Protein AF-A0A538QN98-F1 (afdb_monomer_lite)

Structure (mmCIF, N/CA/C/O backbone):
data_AF-A0A538QN98-F1
#
_entry.id   AF-A0A538QN98-F1
#
loop_
_atom_site.group_PDB
_atom_site.id
_atom_site.type_symbol
_atom_site.label_atom_id
_atom_site.label_alt_id
_atom_site.label_comp_id
_atom_site.label_asym_id
_atom_site.label_entity_id
_atom_site.label_seq_id
_atom_site.pdbx_PDB_ins_code
_atom_site.Cartn_x
_atom_site.Cartn_y
_atom_site.Cartn_z
_atom_site.occupancy
_atom_site.B_iso_or_equiv
_atom_site.auth_seq_id
_atom_site.auth_comp_id
_atom_site.auth_asym_id
_atom_site.auth_atom_id
_atom_site.pdbx_PDB_model_num
ATOM 1 N N . MET A 1 1 ? -26.669 38.546 11.341 1.00 63.75 1 MET A N 1
ATOM 2 C CA . MET A 1 1 ? -26.730 37.119 11.727 1.00 63.75 1 MET A CA 1
ATOM 3 C C . MET A 1 1 ? -25.688 36.381 10.913 1.00 63.75 1 MET A C 1
ATOM 5 O O . MET A 1 1 ? -25.787 36.388 9.694 1.00 63.75 1 MET A O 1
ATOM 9 N N . THR A 1 2 ? -24.667 35.828 11.557 1.00 64.31 2 THR A N 1
ATOM 10 C CA . THR A 1 2 ? -23.651 35.004 10.887 1.00 64.31 2 THR A CA 1
ATOM 11 C C . THR A 1 2 ? -24.249 33.614 10.648 1.00 64.31 2 THR A C 1
ATOM 13 O O . THR A 1 2 ? -24.830 33.066 11.589 1.00 64.31 2 THR A O 1
ATOM 16 N N . PRO A 1 3 ? -24.180 33.044 9.432 1.00 69.94 3 PRO A N 1
ATOM 17 C CA . PRO A 1 3 ? -24.665 31.689 9.200 1.00 69.94 3 PRO A CA 1
ATOM 18 C C . PRO A 1 3 ? -23.876 30.692 10.066 1.00 69.94 3 PRO A C 1
ATOM 20 O O . PRO A 1 3 ? -22.683 30.907 10.303 1.00 69.94 3 PRO A O 1
ATOM 23 N N . PRO A 1 4 ? -24.513 29.615 10.559 1.00 70.75 4 PRO A N 1
ATOM 24 C CA . PRO A 1 4 ? -23.813 28.602 11.335 1.00 70.75 4 PRO A CA 1
ATOM 25 C C . PRO A 1 4 ? -22.709 27.972 10.480 1.00 70.75 4 PRO A C 1
ATOM 27 O O . PRO A 1 4 ? -22.945 27.561 9.342 1.00 70.75 4 PRO A O 1
ATOM 30 N N . ILE A 1 5 ? -21.497 27.901 11.031 1.00 75.00 5 ILE A N 1
ATOM 31 C CA . ILE A 1 5 ? -20.373 27.208 10.399 1.00 75.00 5 ILE A CA 1
ATOM 32 C C . ILE A 1 5 ? -20.740 25.725 10.332 1.00 75.00 5 ILE A C 1
ATOM 34 O O . ILE A 1 5 ? -20.895 25.060 11.355 1.00 75.00 5 ILE A O 1
ATOM 38 N N . LYS A 1 6 ? -20.912 25.202 9.117 1.00 77.56 6 LYS A N 1
ATOM 39 C CA . LYS A 1 6 ? -21.152 23.778 8.891 1.00 77.56 6 LYS A CA 1
ATOM 40 C C . LYS A 1 6 ? -19.836 23.025 9.090 1.00 77.56 6 LYS A C 1
ATOM 42 O O . LYS A 1 6 ? -18.966 23.075 8.225 1.00 77.56 6 LYS A O 1
ATOM 47 N N . THR A 1 7 ? -19.694 22.317 10.208 1.00 82.00 7 THR A N 1
ATOM 48 C CA . THR A 1 7 ? -18.558 21.414 10.434 1.00 82.00 7 THR A CA 1
ATOM 49 C C . THR A 1 7 ? -18.608 20.270 9.418 1.00 82.00 7 THR A C 1
ATOM 51 O O . THR A 1 7 ? -19.574 19.509 9.382 1.00 82.00 7 THR A O 1
ATOM 54 N N . LEU A 1 8 ? -17.591 20.175 8.554 1.00 89.50 8 LEU A N 1
ATOM 55 C CA . LEU A 1 8 ? -17.476 19.117 7.538 1.00 89.50 8 LEU A CA 1
ATOM 56 C C . LEU A 1 8 ? -16.759 17.863 8.051 1.00 89.50 8 LEU A C 1
ATOM 58 O O . LEU A 1 8 ? -16.903 16.806 7.442 1.00 89.50 8 LEU A O 1
ATOM 62 N N . ALA A 1 9 ? -16.014 17.972 9.154 1.00 90.38 9 ALA A N 1
ATOM 63 C CA . ALA A 1 9 ? -15.357 16.836 9.785 1.00 90.38 9 ALA A CA 1
ATOM 64 C C . ALA A 1 9 ? -16.401 15.809 10.244 1.00 90.38 9 ALA A C 1
ATOM 66 O O . ALA A 1 9 ? -17.404 16.161 10.870 1.00 90.38 9 ALA A O 1
ATOM 67 N N . ARG A 1 10 ? -16.164 14.540 9.910 1.00 90.50 10 ARG A N 1
ATOM 68 C CA . ARG A 1 10 ? -17.024 13.416 10.277 1.00 90.50 10 ARG A CA 1
ATOM 69 C C . ARG A 1 10 ? -16.176 12.298 10.858 1.00 90.50 10 ARG A C 1
ATOM 71 O O . ARG A 1 10 ? -15.057 12.070 10.410 1.00 90.50 10 ARG A O 1
ATOM 78 N N . THR A 1 11 ? -16.767 11.600 11.811 1.00 94.81 11 THR A N 1
ATOM 79 C CA . THR A 1 11 ? -16.255 10.363 12.392 1.00 94.81 11 THR A CA 1
ATOM 80 C C . THR A 1 11 ? -17.340 9.322 12.198 1.00 94.81 11 THR A C 1
ATOM 82 O O . THR A 1 11 ? -18.515 9.585 12.468 1.00 94.81 11 THR A O 1
ATOM 85 N N . GLN A 1 12 ? -16.959 8.167 11.678 1.00 94.94 12 GLN A N 1
ATOM 86 C CA . GLN A 1 12 ? -17.867 7.069 11.390 1.00 94.94 12 GLN A CA 1
ATOM 87 C C . GLN A 1 12 ? -17.147 5.734 11.546 1.00 94.94 12 GLN A C 1
ATOM 89 O O . GLN A 1 12 ? -15.998 5.600 11.127 1.00 94.94 12 GLN A O 1
ATOM 94 N N . THR A 1 13 ? -17.874 4.752 12.072 1.00 95.88 13 THR A N 1
ATOM 95 C CA . THR A 1 13 ? -17.498 3.342 12.026 1.00 95.88 13 THR A CA 1
ATOM 96 C C . THR A 1 13 ? -18.035 2.715 10.741 1.00 95.88 13 THR A C 1
ATOM 98 O O . THR A 1 13 ? -19.246 2.730 10.498 1.00 95.88 13 THR A O 1
ATOM 101 N N . LEU A 1 14 ? -17.160 2.132 9.930 1.00 93.06 14 LEU A N 1
ATOM 102 C CA . LEU A 1 14 ? -17.516 1.295 8.788 1.00 93.06 14 LEU A CA 1
ATOM 103 C C . LEU A 1 14 ? -17.434 -0.178 9.202 1.00 93.06 14 LEU A C 1
ATOM 105 O O . LEU A 1 14 ? -16.564 -0.564 9.980 1.00 93.06 14 LEU A O 1
ATOM 109 N N . LYS A 1 15 ? -18.343 -1.004 8.681 1.00 94.25 15 LYS A N 1
ATOM 110 C CA . LYS A 1 15 ? -18.338 -2.454 8.902 1.00 94.25 15 LYS A CA 1
ATOM 111 C C . LYS A 1 15 ? -17.859 -3.149 7.634 1.00 94.25 15 LYS A C 1
ATOM 113 O O . LYS A 1 15 ? -18.518 -3.050 6.601 1.00 94.25 15 LYS A O 1
ATOM 118 N N . HIS A 1 16 ? -16.738 -3.853 7.721 1.00 89.88 16 HIS A N 1
ATOM 119 C CA . HIS A 1 16 ? -16.228 -4.665 6.626 1.00 89.88 16 HIS A CA 1
ATOM 120 C C . HIS A 1 16 ? -17.107 -5.920 6.439 1.00 89.88 16 HIS A C 1
ATOM 122 O O . HIS A 1 16 ? -17.610 -6.455 7.434 1.00 89.88 16 HIS A O 1
ATOM 128 N N . PRO A 1 17 ? -17.291 -6.442 5.210 1.00 92.06 17 PRO A N 1
ATOM 129 C CA . PRO A 1 17 ? -18.050 -7.676 4.978 1.00 92.06 17 PRO A CA 1
ATOM 130 C C . PRO A 1 17 ? -17.545 -8.890 5.772 1.00 92.06 17 PRO A C 1
ATOM 132 O O . PRO A 1 17 ? -18.342 -9.756 6.120 1.00 92.06 17 PRO A O 1
ATOM 135 N N . LEU A 1 18 ? -16.252 -8.920 6.113 1.00 89.75 18 LEU A N 1
ATOM 136 C CA . LEU A 1 18 ? -15.652 -9.970 6.951 1.00 89.75 18 LEU A CA 1
ATOM 137 C C . LEU A 1 18 ? -15.952 -9.819 8.456 1.00 89.75 18 LEU A C 1
ATOM 139 O O . LEU A 1 18 ? -15.571 -10.680 9.237 1.00 89.75 18 LEU A O 1
ATOM 143 N N . GLY A 1 19 ? -16.650 -8.758 8.872 1.00 88.19 19 GLY A N 1
ATOM 144 C CA . GLY A 1 19 ? -17.043 -8.520 10.266 1.00 88.19 19 GLY A CA 1
ATOM 145 C C . GLY A 1 19 ? -16.207 -7.471 11.002 1.00 88.19 19 GLY A C 1
ATOM 146 O O . GLY A 1 19 ? -16.656 -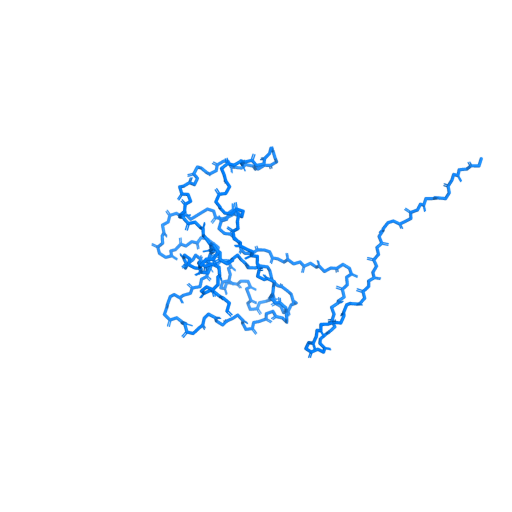6.992 12.044 1.00 88.19 19 GLY A O 1
ATOM 147 N N . GLU A 1 20 ? -15.070 -7.064 10.435 1.00 88.38 20 GLU A N 1
ATOM 148 C CA . GLU A 1 20 ? -14.174 -6.060 11.020 1.00 88.38 20 GLU A CA 1
ATOM 149 C C . GLU A 1 20 ? -14.797 -4.661 11.096 1.00 88.38 20 GLU A C 1
ATOM 151 O O . GLU A 1 20 ? -15.668 -4.286 10.299 1.00 88.38 20 GLU A O 1
ATOM 156 N N . ARG A 1 21 ? -14.334 -3.869 12.067 1.00 93.00 21 ARG A N 1
ATOM 157 C CA . ARG A 1 21 ? -14.767 -2.483 12.287 1.00 93.00 21 ARG A CA 1
ATOM 158 C C . ARG A 1 21 ? -13.640 -1.517 11.954 1.00 93.00 21 ARG A C 1
ATOM 160 O O . ARG A 1 21 ? -12.528 -1.683 12.428 1.00 93.00 21 ARG A O 1
ATOM 167 N N . ILE A 1 22 ? -13.962 -0.477 11.194 1.00 92.44 22 ILE A N 1
ATOM 168 C CA . ILE A 1 22 ? -12.999 0.512 10.704 1.00 92.44 22 ILE A CA 1
ATOM 169 C C . ILE A 1 22 ? -13.452 1.878 11.192 1.00 92.44 22 ILE A C 1
ATOM 171 O O . ILE A 1 22 ? -14.558 2.308 10.869 1.00 92.44 22 ILE A O 1
ATOM 175 N N . GLU A 1 23 ? -12.626 2.568 11.964 1.00 94.50 23 GLU A N 1
ATOM 176 C CA . GLU A 1 23 ? -12.964 3.887 12.500 1.00 94.50 23 GLU A CA 1
ATOM 177 C C . GLU A 1 23 ? -12.343 4.994 11.632 1.00 94.50 23 GLU A C 1
ATOM 179 O O . GLU A 1 23 ? -11.197 4.893 11.197 1.00 94.50 23 GLU A O 1
ATOM 184 N N . THR A 1 24 ? -13.102 6.060 11.365 1.00 93.44 24 THR A N 1
ATOM 185 C CA . THR A 1 24 ? -12.636 7.236 10.606 1.00 93.44 24 THR A CA 1
ATOM 186 C C . THR A 1 24 ? -12.535 8.477 11.505 1.00 93.44 24 THR A C 1
ATOM 188 O O . THR A 1 24 ? -13.368 8.632 12.401 1.00 93.44 24 THR A O 1
ATOM 191 N N . PRO A 1 25 ? -11.583 9.404 11.280 1.00 93.19 25 PRO A N 1
ATOM 192 C CA . PRO A 1 25 ? -10.574 9.399 10.219 1.00 93.19 25 PRO A CA 1
ATOM 193 C C . PRO A 1 25 ? -9.515 8.310 10.436 1.00 93.19 25 PRO A C 1
ATOM 195 O O . PRO A 1 25 ? -9.077 8.084 11.559 1.00 93.19 25 PRO A O 1
ATOM 198 N N . LEU A 1 26 ? -9.110 7.652 9.350 1.00 91.88 26 LEU A N 1
ATOM 199 C CA . LEU A 1 26 ? -8.105 6.593 9.364 1.00 91.88 26 LEU A CA 1
ATOM 200 C C . LEU A 1 26 ? -6.816 7.122 8.736 1.00 91.88 26 LEU A C 1
ATOM 202 O O . LEU A 1 26 ? -6.838 7.638 7.618 1.00 91.88 26 LEU A O 1
ATOM 206 N N . LEU A 1 27 ? -5.698 6.990 9.448 1.00 91.88 27 LEU A N 1
ATOM 207 C CA . LEU A 1 27 ? -4.380 7.208 8.864 1.00 91.88 27 LEU A CA 1
ATOM 208 C C . LEU A 1 27 ? -3.971 5.947 8.102 1.00 91.88 27 LEU A C 1
ATOM 210 O O . LEU A 1 27 ? -3.869 4.883 8.710 1.00 91.88 27 LEU A O 1
ATOM 214 N N . VAL A 1 28 ? -3.705 6.097 6.804 1.00 93.50 28 VAL A N 1
ATOM 215 C CA . VAL A 1 28 ? -3.281 5.005 5.921 1.00 93.50 28 VAL A CA 1
ATOM 216 C C . VAL A 1 28 ? -1.890 5.316 5.357 1.00 93.50 28 VAL A C 1
ATOM 218 O O . VAL A 1 28 ? -1.778 6.072 4.389 1.00 93.50 28 VAL A O 1
ATOM 221 N N . PRO A 1 29 ? -0.812 4.792 5.966 1.00 90.75 29 PRO A N 1
ATOM 222 C CA . PRO A 1 29 ? 0.532 4.872 5.406 1.00 90.75 29 PRO A CA 1
ATOM 223 C C . PRO A 1 29 ? 0.590 4.215 4.026 1.00 90.75 29 PRO A C 1
ATOM 225 O O . PRO A 1 29 ? 0.116 3.092 3.856 1.00 90.75 29 PRO A O 1
ATOM 228 N N . SER A 1 30 ? 1.169 4.919 3.054 1.00 88.88 30 SER A N 1
ATOM 229 C CA . SER A 1 30 ? 1.298 4.450 1.674 1.00 88.88 30 SER A CA 1
ATOM 230 C C . SER A 1 30 ? 2.706 3.946 1.387 1.00 88.88 30 SER A C 1
ATOM 232 O O . SER A 1 30 ? 3.686 4.648 1.648 1.00 88.88 30 SER A O 1
ATOM 234 N N . PHE A 1 31 ? 2.787 2.746 0.819 1.00 87.38 31 PHE A N 1
ATOM 235 C CA . PHE A 1 31 ? 4.011 2.133 0.325 1.00 87.38 31 PHE A CA 1
ATOM 236 C C . PHE A 1 31 ? 3.935 2.050 -1.199 1.00 87.38 31 PHE A C 1
ATOM 238 O O . PHE A 1 31 ? 3.292 1.157 -1.750 1.00 87.38 31 PHE A O 1
ATOM 245 N N . SER A 1 32 ? 4.573 3.020 -1.860 1.00 86.44 32 SER A N 1
ATOM 246 C CA . SER A 1 32 ? 4.644 3.109 -3.319 1.00 86.44 32 SER A CA 1
ATOM 247 C C . SER A 1 32 ? 6.027 3.565 -3.789 1.00 86.44 32 SER A C 1
ATOM 249 O O . SER A 1 32 ? 6.615 4.497 -3.226 1.00 86.44 32 SER A O 1
ATOM 251 N N . SER A 1 33 ? 6.536 2.953 -4.859 1.00 82.94 33 SER A N 1
ATOM 252 C CA . SER A 1 33 ? 7.774 3.348 -5.538 1.00 82.94 33 SER A CA 1
ATOM 253 C C . SER A 1 33 ? 7.693 4.751 -6.142 1.00 82.94 33 SER A C 1
ATOM 255 O O . SER A 1 33 ? 8.721 5.387 -6.368 1.00 82.94 33 SER A O 1
ATOM 257 N N . ARG A 1 34 ? 6.487 5.308 -6.322 1.00 79.25 34 ARG A N 1
ATOM 258 C CA . ARG A 1 34 ? 6.305 6.686 -6.796 1.00 79.25 34 ARG A CA 1
ATOM 259 C C . ARG A 1 34 ? 6.808 7.727 -5.795 1.00 79.25 34 ARG A C 1
ATOM 261 O O . ARG A 1 34 ? 7.336 8.757 -6.205 1.00 79.25 34 ARG A O 1
ATOM 268 N N . GLY A 1 35 ? 6.673 7.460 -4.494 1.00 74.31 35 GLY A N 1
ATOM 269 C CA . GLY A 1 35 ? 7.242 8.303 -3.432 1.00 74.31 35 GLY A CA 1
ATOM 270 C C . GLY A 1 35 ? 8.721 8.018 -3.153 1.00 74.31 35 GLY A C 1
ATOM 271 O O . GLY A 1 35 ? 9.407 8.825 -2.526 1.00 74.31 35 GLY A O 1
ATOM 272 N N . PHE A 1 36 ? 9.215 6.875 -3.627 1.00 75.69 36 PHE A N 1
ATOM 273 C CA . PHE A 1 36 ? 10.538 6.334 -3.331 1.00 75.69 36 PHE A CA 1
ATOM 274 C C . PHE A 1 36 ? 11.121 5.702 -4.600 1.00 75.69 36 PHE A C 1
ATOM 276 O O . PHE A 1 36 ? 11.174 4.473 -4.703 1.00 75.69 36 PHE A O 1
ATOM 283 N N . PRO A 1 37 ? 11.528 6.529 -5.579 1.00 67.94 37 PRO A N 1
ATOM 284 C CA . PRO A 1 37 ? 11.926 6.053 -6.896 1.00 67.94 37 PRO A CA 1
ATOM 285 C C . PRO A 1 37 ? 13.010 4.971 -6.794 1.00 67.94 37 PRO A C 1
ATOM 287 O O . PRO A 1 37 ? 13.971 5.137 -6.027 1.00 67.94 37 PRO A O 1
ATOM 290 N N . PRO A 1 38 ? 12.882 3.870 -7.552 1.00 63.94 38 PRO A N 1
ATOM 291 C CA . PRO A 1 38 ? 13.855 2.793 -7.512 1.00 63.94 38 PRO A CA 1
ATOM 292 C C . PRO A 1 38 ? 15.200 3.273 -8.067 1.00 63.94 38 PRO A C 1
ATOM 294 O O . PRO A 1 38 ? 15.252 4.047 -9.024 1.00 63.94 38 PRO A O 1
ATOM 297 N N . ARG A 1 39 ? 16.301 2.807 -7.464 1.00 60.19 39 ARG A N 1
ATOM 298 C CA . ARG A 1 39 ? 17.642 2.949 -8.050 1.00 60.19 39 ARG A CA 1
ATOM 299 C C . ARG A 1 39 ? 17.914 1.788 -8.999 1.00 60.19 39 ARG A C 1
ATOM 301 O O . ARG A 1 39 ? 18.071 2.043 -10.183 1.00 60.19 39 ARG A O 1
ATOM 308 N N . GLU A 1 40 ? 17.889 0.550 -8.499 1.00 57.78 40 GLU A N 1
ATOM 309 C CA . GLU A 1 40 ? 17.972 -0.693 -9.284 1.00 57.78 40 GLU A CA 1
ATOM 310 C C . GLU A 1 40 ? 17.306 -1.851 -8.502 1.00 57.78 40 GLU A C 1
ATOM 312 O O . GLU A 1 40 ? 17.465 -1.914 -7.280 1.00 57.78 40 GLU A O 1
ATOM 317 N N . PRO A 1 41 ? 16.566 -2.776 -9.148 1.00 52.06 41 PRO A N 1
ATOM 318 C CA . PRO A 1 41 ? 16.082 -3.995 -8.492 1.00 52.06 41 PRO A CA 1
ATOM 319 C C . PRO A 1 41 ? 17.245 -4.870 -7.982 1.00 52.06 41 PRO A C 1
ATOM 321 O O . PRO A 1 41 ? 18.287 -4.918 -8.638 1.00 52.06 41 PRO A O 1
ATOM 324 N N . PRO A 1 42 ? 17.092 -5.616 -6.868 1.00 53.06 42 PRO A N 1
ATOM 325 C CA . PRO A 1 42 ? 15.918 -5.716 -5.992 1.00 53.06 42 PRO A CA 1
ATOM 326 C C . PRO A 1 42 ? 15.900 -4.667 -4.859 1.00 53.06 42 PRO A C 1
ATOM 328 O O . PRO A 1 42 ? 15.035 -4.712 -3.991 1.00 53.06 42 PRO A O 1
ATOM 331 N N . ASP A 1 43 ? 16.860 -3.736 -4.830 1.00 56.91 43 ASP A N 1
ATOM 332 C CA . ASP A 1 43 ? 17.072 -2.812 -3.712 1.00 56.91 43 ASP A CA 1
ATOM 333 C C . ASP A 1 43 ? 16.376 -1.463 -3.944 1.00 56.91 43 ASP A C 1
ATOM 335 O O . ASP A 1 43 ? 16.982 -0.447 -4.309 1.00 56.91 43 ASP A O 1
ATOM 339 N N . THR A 1 44 ? 15.062 -1.454 -3.734 1.00 66.69 44 THR A N 1
ATOM 340 C CA . THR A 1 44 ? 14.280 -0.218 -3.724 1.00 66.69 44 THR A CA 1
ATOM 341 C C . THR A 1 44 ? 14.232 0.360 -2.306 1.00 66.69 44 THR A C 1
ATOM 343 O O . THR A 1 44 ? 14.200 -0.353 -1.298 1.00 66.69 44 THR A O 1
ATOM 346 N N . HIS A 1 45 ? 14.184 1.689 -2.193 1.00 72.56 45 HIS A N 1
ATOM 347 C CA . HIS A 1 45 ? 13.986 2.331 -0.890 1.00 72.56 45 HIS A CA 1
ATOM 348 C C . HIS A 1 45 ? 12.624 1.986 -0.270 1.00 72.56 45 HIS A C 1
ATOM 350 O O . HIS A 1 45 ? 12.515 1.957 0.956 1.00 72.56 45 HIS A O 1
ATOM 356 N N . VAL A 1 46 ? 11.606 1.708 -1.093 1.00 78.62 46 VAL A N 1
ATOM 357 C CA . VAL A 1 46 ? 10.272 1.354 -0.600 1.00 78.62 46 VAL A CA 1
ATOM 358 C C . VAL A 1 46 ? 10.241 -0.048 0.013 1.00 78.62 46 VAL A C 1
ATOM 360 O O . VAL A 1 46 ? 9.629 -0.192 1.063 1.00 78.62 46 VAL A O 1
ATOM 363 N N . ALA A 1 47 ? 10.966 -1.035 -0.531 1.00 79.12 47 ALA A N 1
ATOM 364 C CA . ALA A 1 47 ? 11.088 -2.367 0.075 1.00 79.12 47 ALA A CA 1
ATOM 365 C C . ALA A 1 47 ? 11.721 -2.291 1.470 1.00 79.12 47 ALA A C 1
ATOM 367 O O . ALA A 1 47 ? 11.157 -2.773 2.445 1.00 79.12 47 ALA A O 1
ATOM 368 N N . LYS A 1 48 ? 12.847 -1.576 1.601 1.00 79.06 48 LYS A N 1
ATOM 369 C CA . LYS A 1 48 ? 13.498 -1.363 2.906 1.00 79.06 48 LYS A CA 1
ATOM 370 C C . LYS A 1 48 ? 12.579 -0.675 3.910 1.00 79.06 48 LYS A C 1
ATOM 372 O O . LYS A 1 48 ? 12.559 -1.045 5.085 1.00 79.06 48 LYS A O 1
ATOM 377 N N . LEU A 1 49 ? 11.852 0.350 3.463 1.00 81.38 49 LEU A N 1
ATOM 378 C CA . LEU A 1 49 ? 10.896 1.064 4.302 1.00 81.38 49 LEU A CA 1
ATOM 379 C C . LEU A 1 49 ? 9.763 0.138 4.746 1.00 81.38 49 LEU A C 1
ATOM 381 O O . LEU A 1 49 ? 9.409 0.139 5.922 1.00 81.38 49 LEU A O 1
ATOM 385 N N . PHE A 1 50 ?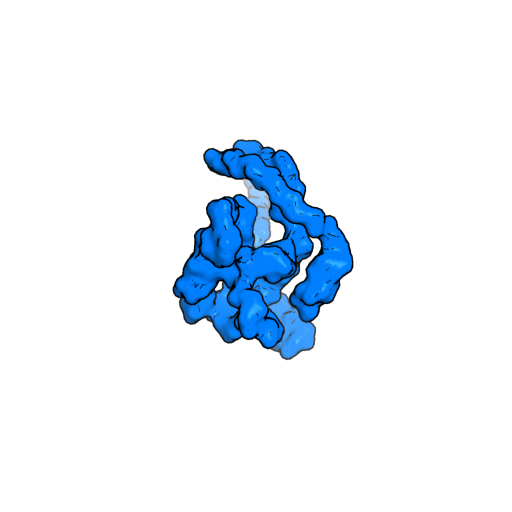 9.232 -0.647 3.811 1.00 81.81 50 PHE A N 1
ATOM 386 C CA . PHE A 1 50 ? 8.194 -1.636 4.047 1.00 81.81 50 PHE A CA 1
ATOM 387 C C . PHE A 1 50 ? 8.653 -2.648 5.099 1.00 81.81 50 PHE A C 1
ATOM 389 O O . PHE A 1 50 ? 8.063 -2.692 6.172 1.00 81.81 50 PHE A O 1
ATOM 396 N N . ASP A 1 51 ? 9.775 -3.335 4.891 1.00 83.12 51 ASP A N 1
ATOM 397 C CA . ASP A 1 51 ? 10.296 -4.337 5.832 1.00 83.12 51 ASP A CA 1
ATOM 398 C C . ASP A 1 51 ? 10.586 -3.763 7.226 1.00 83.12 51 ASP A C 1
ATOM 400 O O . ASP A 1 51 ? 10.380 -4.423 8.246 1.00 83.12 51 ASP A O 1
ATOM 404 N N . THR A 1 52 ? 11.050 -2.511 7.287 1.00 85.25 52 THR A N 1
ATOM 405 C CA . THR A 1 52 ? 11.412 -1.862 8.554 1.00 85.25 52 THR A CA 1
ATOM 406 C C . THR A 1 52 ? 10.188 -1.384 9.333 1.00 85.25 52 THR A C 1
ATOM 408 O O . THR A 1 52 ? 10.152 -1.496 10.559 1.00 85.25 52 THR A O 1
ATOM 411 N N . ILE A 1 53 ? 9.200 -0.801 8.648 1.00 85.12 53 ILE A N 1
ATOM 412 C CA . ILE A 1 53 ? 8.067 -0.118 9.289 1.00 85.12 53 ILE A CA 1
ATOM 413 C C . ILE A 1 53 ? 6.862 -1.040 9.449 1.00 85.12 53 ILE A C 1
ATOM 415 O O . ILE A 1 53 ? 6.135 -0.908 10.435 1.00 85.12 53 ILE A O 1
ATOM 419 N N . LEU A 1 54 ? 6.643 -1.972 8.521 1.00 83.38 54 LEU A N 1
ATOM 420 C CA . LEU A 1 54 ? 5.469 -2.841 8.513 1.00 83.38 54 LEU A CA 1
ATOM 421 C C . LEU A 1 54 ? 5.244 -3.564 9.854 1.00 83.38 54 LEU A C 1
ATOM 423 O O . LEU A 1 54 ? 4.105 -3.540 10.317 1.00 83.38 54 LEU A O 1
ATOM 427 N N . PRO A 1 55 ? 6.269 -4.102 10.552 1.00 84.69 55 PRO A N 1
ATOM 428 C CA . PRO A 1 55 ? 6.064 -4.742 11.853 1.00 84.69 55 PRO A CA 1
ATOM 429 C C . PRO A 1 55 ? 5.508 -3.817 12.945 1.00 84.69 55 PRO A C 1
ATOM 431 O O . PRO A 1 55 ? 4.927 -4.292 13.919 1.00 84.69 55 PRO A O 1
ATOM 434 N N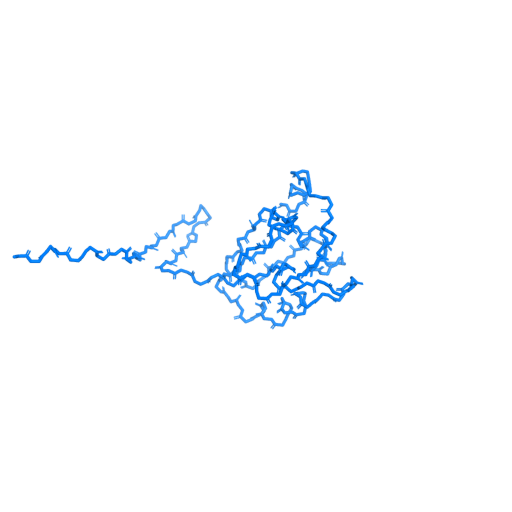 . ALA A 1 56 ? 5.690 -2.501 12.802 1.00 86.69 56 ALA A N 1
ATOM 435 C CA . ALA A 1 56 ? 5.166 -1.490 13.717 1.00 86.69 56 ALA A CA 1
ATOM 436 C C . ALA A 1 56 ? 3.790 -0.941 13.289 1.00 86.69 56 ALA A C 1
ATOM 438 O O . ALA A 1 56 ? 3.158 -0.215 14.059 1.00 86.69 56 ALA A O 1
ATOM 439 N N . LEU A 1 57 ? 3.315 -1.266 12.082 1.00 85.12 57 LEU A N 1
ATOM 440 C CA . LEU A 1 57 ? 2.021 -0.833 11.559 1.00 85.12 57 LEU A CA 1
ATOM 441 C C . LEU A 1 57 ? 0.960 -1.910 11.768 1.00 85.12 57 LEU A C 1
ATOM 443 O O . LEU A 1 57 ? 0.751 -2.767 10.918 1.00 85.12 57 LEU A O 1
ATOM 447 N N . THR A 1 58 ? 0.244 -1.823 12.887 1.00 83.94 58 THR A N 1
ATOM 448 C CA . THR A 1 58 ? -0.855 -2.750 13.196 1.00 83.94 58 THR A CA 1
ATOM 449 C C . THR A 1 58 ? -2.207 -2.298 12.643 1.00 83.94 58 THR A C 1
ATOM 451 O O . THR A 1 58 ? -3.109 -3.107 12.523 1.00 83.94 58 THR A O 1
ATOM 454 N N . GLY A 1 59 ? -2.375 -1.018 12.296 1.00 88.38 59 GLY A N 1
ATOM 455 C CA . GLY A 1 59 ? -3.668 -0.475 11.863 1.00 88.38 59 GLY A CA 1
ATOM 456 C C . GLY A 1 59 ? -3.977 -0.734 10.389 1.00 88.38 59 GLY A C 1
ATOM 457 O O . GLY A 1 59 ? -4.684 -1.671 10.033 1.00 88.38 59 GLY A O 1
ATOM 458 N N . SER A 1 60 ? -3.473 0.132 9.510 1.00 91.56 60 SER A N 1
ATOM 459 C CA . SER A 1 60 ? -3.715 0.011 8.072 1.00 91.56 60 SER A CA 1
ATOM 460 C C . SER A 1 60 ? -2.457 0.262 7.251 1.00 91.56 60 SER A C 1
ATOM 462 O O . SER A 1 60 ? -1.510 0.883 7.738 1.00 91.56 60 SER A O 1
ATOM 464 N N . ALA A 1 61 ? -2.461 -0.211 6.009 1.00 91.75 61 ALA A N 1
ATOM 465 C CA . ALA A 1 61 ? -1.458 0.096 5.000 1.00 91.75 61 ALA A CA 1
ATOM 466 C C . ALA A 1 61 ? -2.118 0.202 3.619 1.00 91.75 61 ALA A C 1
ATOM 468 O O . ALA A 1 61 ? -3.036 -0.556 3.307 1.00 91.75 61 ALA A O 1
ATOM 469 N N . LEU A 1 62 ? -1.638 1.129 2.792 1.00 92.06 62 LEU A N 1
ATOM 470 C CA . LEU A 1 62 ? -1.943 1.210 1.365 1.00 92.06 62 LEU A CA 1
ATOM 471 C C . LEU A 1 62 ? -0.741 0.676 0.590 1.00 92.06 62 LEU A C 1
ATOM 473 O O . LEU A 1 62 ? 0.386 1.123 0.812 1.00 92.06 62 LEU A O 1
ATOM 477 N N . ILE A 1 63 ? -0.990 -0.271 -0.308 1.00 89.94 63 ILE A N 1
ATOM 478 C CA . ILE A 1 63 ? 0.040 -0.956 -1.084 1.00 89.94 63 ILE A CA 1
ATOM 479 C C . 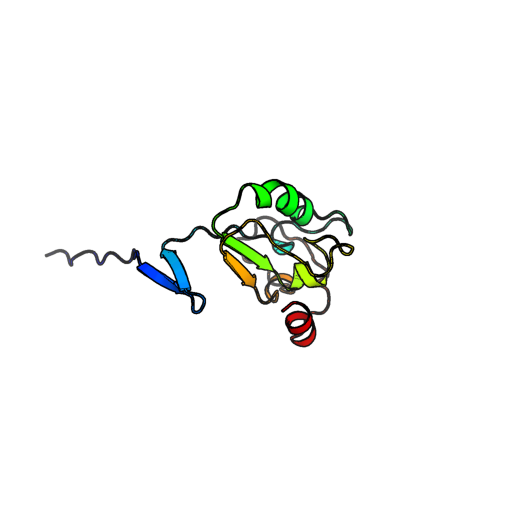ILE A 1 63 ? -0.309 -0.865 -2.569 1.00 89.94 63 ILE A C 1
ATOM 481 O O . ILE A 1 63 ? -1.458 -1.087 -2.941 1.00 89.94 63 ILE A O 1
ATOM 485 N N . SER A 1 64 ? 0.669 -0.548 -3.420 1.00 90.31 64 SER A N 1
ATOM 486 C CA . SER A 1 64 ? 0.469 -0.501 -4.872 1.00 90.31 64 SER A CA 1
ATOM 487 C C . SER A 1 64 ? 0.552 -1.892 -5.506 1.00 90.31 64 SER A C 1
ATOM 489 O O . SER A 1 64 ? 1.557 -2.589 -5.354 1.00 90.31 64 SER A O 1
ATOM 491 N N . ALA A 1 65 ? -0.470 -2.290 -6.272 1.00 91.25 65 ALA A N 1
ATOM 492 C CA . ALA A 1 65 ? -0.434 -3.534 -7.045 1.00 91.25 65 ALA A CA 1
ATOM 493 C C . ALA A 1 65 ? 0.688 -3.550 -8.097 1.00 91.25 65 ALA A C 1
ATOM 495 O O . ALA A 1 65 ? 1.270 -4.605 -8.347 1.00 91.25 65 ALA A O 1
ATOM 496 N N . TYR A 1 66 ? 1.034 -2.387 -8.664 1.00 90.44 66 TYR A N 1
ATOM 497 C CA . TYR A 1 66 ? 2.168 -2.246 -9.582 1.00 90.44 66 TYR A CA 1
ATOM 498 C C . TYR A 1 66 ? 3.471 -2.652 -8.887 1.00 90.44 66 TYR A C 1
ATOM 500 O O . TYR A 1 66 ? 4.259 -3.432 -9.422 1.00 90.44 66 TYR A O 1
ATOM 508 N N . ASP A 1 67 ? 3.674 -2.181 -7.657 1.00 88.12 67 ASP A N 1
ATOM 509 C CA . ASP A 1 67 ? 4.882 -2.478 -6.894 1.00 88.12 67 ASP A CA 1
ATOM 510 C C . ASP A 1 67 ? 4.947 -3.929 -6.421 1.00 88.12 67 ASP A C 1
ATOM 512 O O . ASP A 1 67 ? 6.041 -4.487 -6.343 1.00 88.12 67 ASP A O 1
ATOM 516 N N . ILE A 1 68 ? 3.805 -4.572 -6.155 1.00 86.69 68 ILE A N 1
ATOM 517 C CA . ILE A 1 68 ? 3.773 -6.022 -5.919 1.00 86.69 68 ILE A CA 1
ATOM 518 C C . ILE A 1 68 ? 4.187 -6.767 -7.191 1.00 86.69 68 ILE A C 1
ATOM 520 O O . ILE A 1 68 ? 5.096 -7.597 -7.149 1.00 86.69 68 ILE A O 1
ATOM 524 N N . HIS A 1 69 ? 3.559 -6.449 -8.326 1.00 88.06 69 HIS A N 1
ATOM 525 C CA . HIS A 1 69 ? 3.813 -7.118 -9.602 1.00 88.06 69 HIS A CA 1
ATOM 526 C C . HIS A 1 69 ? 5.281 -7.010 -10.032 1.00 88.06 69 HIS A C 1
ATOM 528 O O . HIS A 1 69 ? 5.898 -7.999 -10.422 1.00 88.06 69 HIS A O 1
ATOM 534 N N . TYR A 1 70 ? 5.860 -5.813 -9.913 1.00 85.62 70 TYR A N 1
ATOM 535 C CA . TYR A 1 70 ? 7.256 -5.543 -10.256 1.00 85.62 70 TYR A CA 1
ATOM 536 C C . TYR A 1 70 ? 8.237 -5.765 -9.105 1.00 85.62 70 TYR A C 1
ATOM 538 O O . TYR A 1 70 ? 9.391 -5.340 -9.209 1.00 85.62 70 TYR A O 1
ATOM 546 N N . GLN A 1 71 ? 7.803 -6.427 -8.027 1.00 82.12 71 GLN A N 1
ATOM 547 C CA . GLN A 1 71 ? 8.662 -6.856 -6.918 1.00 82.12 71 GLN A CA 1
ATOM 548 C C . GLN A 1 71 ? 9.435 -5.689 -6.284 1.00 82.12 71 GLN A C 1
ATOM 550 O O . GLN A 1 71 ? 10.591 -5.812 -5.887 1.00 82.12 71 GLN A O 1
ATOM 555 N N . GLN A 1 72 ? 8.802 -4.519 -6.226 1.00 81.56 72 GLN A N 1
ATOM 556 C CA . GLN A 1 72 ? 9.393 -3.307 -5.670 1.00 81.56 72 GLN A CA 1
ATOM 557 C C . GLN A 1 72 ? 9.260 -3.246 -4.148 1.00 81.56 72 GLN A C 1
ATOM 559 O O . GLN A 1 72 ? 9.976 -2.467 -3.540 1.00 81.56 72 GLN A O 1
ATOM 564 N N . ILE A 1 73 ? 8.369 -4.022 -3.530 1.00 76.06 73 ILE A N 1
ATOM 565 C CA . ILE A 1 73 ? 8.078 -3.964 -2.082 1.00 76.06 73 ILE A CA 1
ATOM 566 C C . ILE A 1 73 ? 8.110 -5.319 -1.377 1.00 76.06 73 ILE A C 1
ATOM 568 O O . ILE A 1 73 ? 8.018 -5.364 -0.156 1.00 76.06 73 ILE A O 1
ATOM 572 N N . VAL A 1 74 ? 8.206 -6.419 -2.121 1.00 70.75 74 VAL A N 1
ATOM 573 C CA . VAL A 1 74 ? 8.044 -7.777 -1.593 1.00 70.75 74 VAL A CA 1
ATOM 574 C C . VAL A 1 74 ? 9.093 -8.704 -2.184 1.00 70.75 74 VAL A C 1
ATOM 576 O O . VAL A 1 74 ? 9.423 -8.603 -3.366 1.00 70.75 74 VAL A O 1
ATOM 579 N N . ASP A 1 75 ? 9.618 -9.600 -1.348 1.00 60.19 75 ASP A N 1
ATOM 580 C CA . ASP A 1 75 ? 10.623 -10.579 -1.755 1.00 60.19 75 ASP A CA 1
ATOM 581 C C . ASP A 1 75 ? 10.025 -11.568 -2.783 1.00 60.19 75 ASP A C 1
ATOM 583 O O . ASP A 1 75 ? 9.039 -12.251 -2.477 1.00 60.19 75 ASP A O 1
ATOM 587 N N . PRO A 1 76 ? 10.611 -11.695 -3.990 1.00 49.34 76 PRO A N 1
ATOM 588 C CA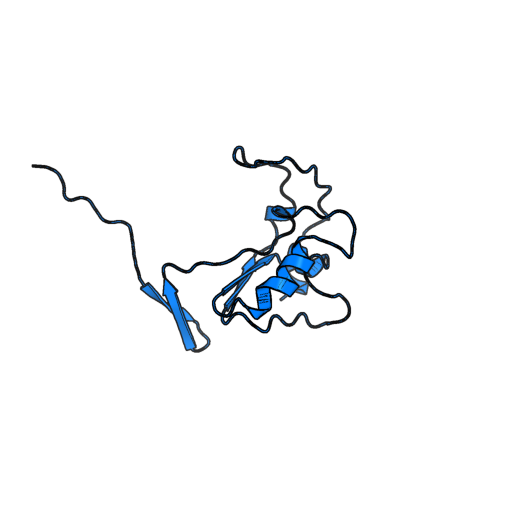 . PRO A 1 76 ? 10.158 -12.630 -5.023 1.00 49.34 76 PRO A CA 1
ATOM 589 C C . PRO A 1 76 ? 10.177 -14.105 -4.607 1.00 49.34 76 PRO A C 1
ATOM 591 O O . PRO A 1 76 ? 9.503 -14.927 -5.230 1.00 49.34 76 PRO A O 1
ATOM 594 N N . SER A 1 77 ? 10.944 -14.467 -3.577 1.00 47.94 77 SER A N 1
ATOM 595 C CA . SER A 1 77 ? 11.030 -15.837 -3.066 1.00 47.94 77 SER A CA 1
ATOM 596 C C . SER A 1 77 ? 9.906 -16.209 -2.089 1.00 47.94 77 SER A C 1
ATOM 598 O O . SER A 1 77 ? 9.744 -17.387 -1.772 1.00 47.94 77 SER A O 1
ATOM 600 N N . ALA A 1 78 ? 9.097 -15.237 -1.653 1.00 52.94 78 ALA A N 1
ATOM 601 C CA . ALA A 1 78 ? 8.098 -15.399 -0.597 1.00 52.94 78 ALA A CA 1
ATOM 602 C C . ALA A 1 78 ? 6.655 -15.572 -1.108 1.00 52.94 78 ALA A C 1
ATOM 604 O O . ALA A 1 78 ? 5.710 -15.307 -0.372 1.00 52.94 78 ALA A O 1
ATOM 605 N N . ALA A 1 79 ? 6.453 -16.003 -2.357 1.00 48.09 79 ALA A N 1
ATOM 606 C CA . ALA A 1 79 ? 5.110 -16.207 -2.898 1.00 48.09 79 ALA A CA 1
ATOM 607 C C . ALA A 1 79 ? 4.323 -17.293 -2.116 1.00 48.09 79 ALA A C 1
ATOM 609 O O . ALA A 1 79 ? 4.862 -18.380 -1.885 1.00 48.09 79 ALA A O 1
ATOM 610 N N . PRO A 1 80 ? 3.037 -17.057 -1.773 1.00 56.50 80 PRO A N 1
ATOM 611 C CA . PRO A 1 80 ? 2.259 -15.841 -2.024 1.00 56.50 80 PRO A CA 1
ATOM 612 C C . PRO A 1 80 ? 2.653 -14.680 -1.098 1.00 56.50 80 PRO A C 1
ATOM 614 O O . PRO A 1 80 ? 2.879 -14.868 0.097 1.00 56.50 80 PRO A O 1
ATOM 617 N N . VAL A 1 81 ? 2.675 -13.469 -1.663 1.00 62.84 81 VAL A N 1
ATOM 618 C CA . VAL A 1 81 ? 2.951 -12.219 -0.942 1.00 62.84 81 VAL A CA 1
ATOM 619 C C . VAL A 1 81 ? 2.004 -12.105 0.249 1.00 62.84 81 VAL A C 1
ATOM 621 O O . VAL A 1 81 ? 0.810 -11.872 0.088 1.00 62.84 81 VAL A O 1
ATOM 624 N N . THR A 1 82 ? 2.537 -12.298 1.453 1.00 66.38 82 THR A N 1
ATOM 625 C CA . THR A 1 82 ? 1.738 -12.277 2.678 1.00 66.38 82 THR A CA 1
ATOM 626 C C . THR A 1 82 ? 2.087 -11.031 3.478 1.00 66.38 82 THR A C 1
ATOM 628 O O . THR A 1 82 ? 3.178 -10.916 4.032 1.00 66.38 82 THR A O 1
ATOM 631 N N . VAL A 1 83 ? 1.143 -10.096 3.556 1.00 74.00 83 VAL A N 1
ATOM 632 C CA . VAL A 1 83 ? 1.246 -8.902 4.400 1.00 74.00 83 VAL A CA 1
ATOM 633 C C . VAL A 1 83 ? 0.569 -9.216 5.733 1.00 74.00 83 VAL A C 1
ATOM 635 O O . VAL A 1 83 ? -0.646 -9.366 5.785 1.00 74.00 83 VAL A O 1
ATOM 638 N N . THR A 1 84 ? 1.351 -9.388 6.802 1.00 74.44 84 THR A N 1
ATOM 639 C CA . THR A 1 84 ? 0.865 -10.033 8.042 1.00 74.44 84 THR A CA 1
ATOM 640 C C . THR A 1 84 ? 0.573 -9.099 9.213 1.00 74.44 84 THR A C 1
ATOM 642 O O . THR A 1 84 ? -0.042 -9.537 10.180 1.00 74.44 84 THR A O 1
ATOM 645 N N . PHE A 1 85 ? 1.058 -7.859 9.189 1.00 82.19 85 PHE A N 1
ATOM 646 C CA . PHE A 1 85 ? 1.016 -6.964 10.354 1.00 82.19 85 PHE A CA 1
ATOM 647 C C . PHE A 1 85 ? -0.183 -6.007 10.408 1.00 82.19 85 PHE A C 1
ATOM 649 O O . PHE A 1 85 ? -0.803 -5.934 11.469 1.00 82.19 85 PHE A O 1
ATOM 656 N N . PRO A 1 86 ? -0.539 -5.275 9.335 1.00 86.69 86 PRO A N 1
ATOM 657 C CA . PRO A 1 86 ? -1.691 -4.385 9.380 1.00 86.69 86 PRO A CA 1
ATOM 658 C C . PRO A 1 86 ? -3.003 -5.178 9.421 1.00 86.69 86 PRO A C 1
ATOM 660 O O . PRO A 1 86 ? -3.198 -6.108 8.641 1.00 86.69 86 PRO A O 1
ATOM 663 N N . GLU A 1 87 ? -3.933 -4.757 10.280 1.00 87.56 87 GLU A N 1
ATOM 664 C CA . GLU A 1 87 ? -5.312 -5.272 10.337 1.00 87.56 87 GLU A CA 1
ATOM 665 C C . GLU A 1 87 ? -6.069 -5.032 9.020 1.00 87.56 87 GLU A C 1
ATOM 667 O O . GLU A 1 87 ? -6.975 -5.784 8.660 1.00 87.56 87 GLU A O 1
ATOM 672 N N . MET A 1 88 ? -5.685 -3.984 8.285 1.00 88.19 88 MET A N 1
ATOM 673 C CA . MET A 1 88 ? -6.243 -3.641 6.985 1.00 88.19 88 MET A CA 1
ATOM 674 C C . MET A 1 88 ? -5.163 -3.353 5.950 1.00 88.19 88 MET A C 1
ATOM 676 O O . MET A 1 88 ? -4.364 -2.430 6.101 1.00 88.19 88 MET A O 1
ATOM 680 N N . VAL A 1 89 ? -5.243 -4.047 4.821 1.00 89.38 89 VAL A N 1
ATOM 681 C CA . VAL A 1 89 ? -4.499 -3.692 3.613 1.00 89.38 89 VAL A CA 1
ATOM 682 C C . VAL A 1 89 ? -5.472 -3.135 2.584 1.00 89.38 89 VAL A C 1
ATOM 684 O O . VAL A 1 89 ? -6.461 -3.777 2.238 1.00 89.38 89 VAL A O 1
ATOM 687 N N . ILE A 1 90 ? -5.187 -1.932 2.096 1.00 92.56 90 ILE A N 1
ATOM 688 C CA . ILE A 1 90 ? -5.832 -1.359 0.918 1.00 92.56 90 ILE A CA 1
ATOM 689 C C . ILE A 1 90 ? -4.878 -1.589 -0.252 1.00 92.56 90 ILE A C 1
ATOM 691 O O . ILE A 1 90 ? -3.743 -1.117 -0.227 1.00 92.56 90 ILE A O 1
ATOM 695 N N . LEU A 1 91 ? -5.329 -2.322 -1.265 1.00 91.50 91 LEU A N 1
ATOM 696 C CA . LEU A 1 91 ? -4.580 -2.508 -2.502 1.00 91.50 91 LEU A CA 1
ATOM 697 C C . LEU A 1 91 ? -4.997 -1.431 -3.509 1.00 91.50 91 LEU A C 1
ATOM 699 O O . LEU A 1 91 ? -6.144 -1.414 -3.958 1.00 91.50 91 LEU A O 1
ATOM 703 N N . ASP A 1 92 ? -4.078 -0.532 -3.856 1.00 92.31 92 ASP A N 1
ATOM 704 C CA . ASP A 1 92 ? -4.270 0.401 -4.967 1.00 92.31 92 ASP A CA 1
ATOM 705 C C . ASP A 1 92 ? -4.083 -0.325 -6.308 1.00 92.31 92 ASP A C 1
ATOM 707 O O . ASP A 1 92 ? -3.291 -1.255 -6.446 1.00 92.31 92 ASP A O 1
ATOM 711 N N . SER A 1 93 ? -4.800 0.153 -7.315 1.00 92.75 93 SER A N 1
ATOM 712 C CA . SER A 1 93 ? -4.762 -0.256 -8.715 1.00 92.75 93 SER A CA 1
ATOM 713 C C . SER A 1 93 ? -3.383 -0.216 -9.378 1.00 92.75 93 SER A C 1
ATOM 715 O O . SER A 1 93 ? -3.205 -0.882 -10.391 1.00 92.75 93 SER A O 1
ATOM 717 N N . GLY A 1 94 ? -2.432 0.584 -8.879 1.00 90.38 94 GLY A N 1
ATOM 718 C CA . GLY A 1 94 ? -1.103 0.750 -9.485 1.00 90.38 94 GLY A CA 1
ATOM 719 C C . GLY A 1 94 ? -1.054 1.676 -10.714 1.00 90.38 94 GLY A C 1
ATOM 720 O O . GLY A 1 94 ? -0.031 1.794 -11.385 1.00 90.38 94 GLY A O 1
ATOM 721 N N . GLY A 1 95 ? -2.171 2.325 -11.064 1.00 89.31 95 GLY A N 1
ATOM 722 C CA . GLY A 1 95 ? -2.236 3.215 -12.229 1.00 89.31 95 GLY A CA 1
ATOM 723 C C . GLY A 1 95 ? -1.484 4.539 -12.048 1.00 89.31 95 GLY A C 1
ATOM 724 O O . GLY A 1 95 ? -1.185 5.217 -13.029 1.00 89.31 95 GLY A O 1
ATOM 725 N N . TYR A 1 96 ? -1.175 4.926 -10.810 1.00 85.62 96 TYR A N 1
ATOM 726 C CA . TYR A 1 96 ? -0.462 6.170 -10.526 1.00 85.62 96 TYR A CA 1
ATOM 727 C C . TYR A 1 96 ? 1.028 6.072 -10.892 1.00 85.62 96 TYR A C 1
ATOM 729 O O . TYR A 1 96 ? 1.620 7.039 -11.373 1.00 85.62 96 TYR A O 1
ATOM 737 N N . GLU A 1 97 ? 1.624 4.887 -10.748 1.00 84.88 97 GLU A N 1
ATOM 738 C CA . GLU A 1 97 ? 3.038 4.615 -11.014 1.00 84.88 97 GLU A CA 1
ATOM 739 C C . GLU A 1 97 ? 3.411 4.820 -12.489 1.00 84.88 97 GLU A C 1
ATOM 741 O O . GLU A 1 97 ? 4.517 5.283 -12.782 1.00 84.88 97 GLU A O 1
ATOM 746 N N . ILE A 1 98 ? 2.472 4.568 -13.411 1.00 84.94 98 ILE A N 1
ATOM 747 C CA . ILE A 1 98 ? 2.663 4.781 -14.855 1.00 84.94 98 ILE A CA 1
ATOM 748 C C . ILE A 1 98 ? 2.453 6.230 -15.311 1.00 84.94 98 ILE A C 1
ATOM 750 O O . ILE A 1 98 ? 2.692 6.557 -16.474 1.00 84.94 98 ILE A O 1
ATOM 754 N N . GLY A 1 99 ? 1.996 7.112 -14.420 1.00 77.12 99 GLY A N 1
ATOM 755 C CA . GLY A 1 99 ? 1.726 8.505 -14.751 1.00 77.12 99 GLY A CA 1
ATOM 756 C C . GLY A 1 99 ? 3.003 9.264 -15.117 1.00 77.12 99 GLY A C 1
ATOM 757 O O . GLY A 1 99 ? 3.945 9.337 -14.334 1.00 77.12 99 GLY A O 1
ATOM 758 N N . THR A 1 100 ? 3.036 9.898 -16.286 1.00 66.81 100 THR A N 1
ATOM 759 C CA . THR A 1 100 ? 4.120 10.829 -16.664 1.00 66.81 100 THR A CA 1
ATOM 760 C C . THR A 1 100 ? 3.830 12.272 -16.257 1.00 66.81 100 THR A C 1
ATOM 762 O O . THR A 1 100 ? 4.663 13.150 -16.453 1.00 66.81 100 THR A O 1
ATOM 765 N N . LEU A 1 101 ? 2.624 12.536 -15.751 1.00 62.03 101 LEU A N 1
ATOM 766 C CA . LEU A 1 101 ? 2.253 13.827 -15.193 1.00 62.03 101 LEU A CA 1
ATOM 767 C C . LEU A 1 101 ? 2.811 13.912 -13.783 1.00 62.03 101 LEU A C 1
ATOM 769 O O . LEU A 1 101 ? 2.316 13.275 -12.855 1.00 62.03 101 LEU A O 1
ATOM 773 N N . ASP A 1 102 ? 3.856 14.705 -13.639 1.00 62.69 102 ASP A N 1
ATOM 774 C CA . ASP A 1 102 ? 4.259 15.190 -12.337 1.00 62.69 102 ASP A CA 1
ATOM 775 C C . ASP A 1 102 ? 3.191 16.165 -11.846 1.00 62.69 102 ASP A C 1
ATOM 777 O O . ASP A 1 102 ? 2.837 17.131 -12.529 1.00 62.69 102 ASP A O 1
ATOM 781 N N . ASP A 1 103 ? 2.636 15.883 -10.670 1.00 62.38 103 ASP A N 1
ATOM 782 C CA . ASP A 1 103 ? 1.790 16.852 -9.988 1.00 62.38 103 ASP A CA 1
ATOM 783 C C . ASP A 1 103 ? 2.624 18.120 -9.747 1.00 62.38 103 ASP A C 1
ATOM 785 O O . ASP A 1 103 ? 3.801 18.029 -9.394 1.00 62.38 103 ASP A O 1
ATOM 789 N N . LEU A 1 104 ? 2.023 19.302 -9.908 1.00 63.91 104 LEU A N 1
ATOM 790 C CA . LEU A 1 104 ? 2.672 20.599 -9.673 1.00 63.91 104 LEU A CA 1
ATOM 791 C C . LEU A 1 104 ? 3.206 20.734 -8.237 1.00 63.91 104 LEU A C 1
ATOM 793 O O . LEU A 1 104 ? 4.024 21.610 -7.964 1.00 63.91 104 LEU A O 1
ATOM 797 N N . SER A 1 105 ? 2.727 19.887 -7.322 1.00 67.12 105 SER A N 1
ATOM 798 C CA . SER A 1 105 ? 3.193 19.798 -5.939 1.00 67.12 105 SER A CA 1
ATOM 799 C C . SER A 1 105 ? 4.369 18.830 -5.723 1.00 67.12 105 SER A C 1
ATOM 801 O O . SER A 1 105 ? 4.909 18.772 -4.617 1.00 67.12 105 SER A O 1
ATOM 803 N N . THR A 1 106 ? 4.791 18.083 -6.752 1.00 63.25 106 THR A N 1
ATOM 804 C CA . THR A 1 106 ? 5.836 17.056 -6.635 1.00 63.25 106 THR A CA 1
ATOM 805 C C . THR A 1 106 ? 7.196 17.721 -6.408 1.00 63.25 106 THR A C 1
ATOM 807 O O . THR A 1 106 ? 7.687 18.430 -7.287 1.00 63.25 106 THR A O 1
ATOM 810 N N . PRO A 1 107 ? 7.857 17.498 -5.256 1.00 62.12 107 PRO A N 1
ATOM 811 C CA . PRO A 1 107 ? 9.107 18.185 -4.932 1.00 62.12 107 PRO A CA 1
ATOM 812 C C . PRO A 1 107 ? 10.292 17.720 -5.791 1.00 62.12 107 PRO A C 1
ATOM 814 O O . PRO A 1 107 ? 11.271 18.452 -5.926 1.00 62.12 107 PRO A O 1
ATOM 817 N N . PHE A 1 108 ? 10.214 16.520 -6.375 1.00 58.91 108 PHE A N 1
ATOM 818 C CA . PHE A 1 108 ? 11.267 15.940 -7.202 1.00 58.91 108 PHE A CA 1
ATOM 819 C C . PHE A 1 108 ? 10.671 15.265 -8.435 1.00 58.91 108 PHE A C 1
ATOM 821 O O . PHE A 1 108 ? 9.940 14.285 -8.320 1.00 58.91 108 PHE A O 1
ATOM 828 N N . HIS A 1 109 ? 11.035 15.763 -9.614 1.00 61.50 109 HIS A N 1
ATOM 829 C CA . HIS A 1 109 ? 10.803 15.056 -10.866 1.00 61.50 109 HIS A CA 1
ATOM 830 C C . HIS A 1 109 ? 11.754 13.869 -10.943 1.00 61.50 109 HIS A C 1
ATOM 832 O O . HIS A 1 109 ? 12.971 14.039 -11.060 1.00 61.50 109 HIS A O 1
ATOM 838 N N . VAL A 1 110 ? 11.195 12.669 -10.903 1.00 59.31 110 VAL A N 1
ATOM 839 C CA . VAL A 1 110 ? 11.937 11.462 -11.237 1.00 59.31 110 VAL A CA 1
ATOM 840 C C . VAL A 1 110 ? 11.442 11.047 -12.613 1.00 59.31 110 VAL A C 1
ATOM 842 O O . VAL A 1 110 ? 10.302 10.597 -12.715 1.00 59.31 110 VAL A O 1
ATOM 845 N N . PRO A 1 111 ? 12.242 11.201 -13.681 1.00 56.69 111 PRO A N 1
ATOM 846 C CA . PRO A 1 111 ? 11.889 10.638 -14.973 1.00 56.69 111 PRO A CA 1
ATOM 847 C C . PRO A 1 111 ? 11.881 9.113 -14.841 1.00 56.69 111 PRO A C 1
ATOM 849 O O . PRO A 1 111 ? 12.907 8.448 -14.965 1.00 56.69 111 PRO A O 1
ATOM 852 N N . GLY A 1 112 ? 10.718 8.562 -14.509 1.00 59.94 112 GLY A N 1
ATOM 853 C CA . GLY A 1 112 ? 10.483 7.132 -14.536 1.00 59.94 112 GLY A CA 1
ATOM 854 C C . GLY A 1 112 ? 10.380 6.673 -15.983 1.00 59.94 112 GLY A C 1
ATOM 855 O O . GLY A 1 112 ? 9.764 7.342 -16.813 1.00 59.94 112 GLY A O 1
ATOM 856 N N . ASN A 1 113 ? 10.960 5.516 -16.280 1.00 69.50 113 ASN A N 1
ATOM 857 C CA . ASN A 1 113 ? 10.538 4.706 -17.414 1.00 69.50 113 ASN A CA 1
ATOM 858 C C . ASN A 1 113 ? 9.576 3.647 -16.856 1.00 69.50 113 ASN A C 1
ATOM 860 O O . ASN A 1 113 ? 10.042 2.562 -16.494 1.00 69.50 113 ASN A O 1
ATOM 864 N N . PRO A 1 114 ? 8.288 3.986 -16.641 1.00 78.25 114 PRO A N 1
ATOM 865 C CA . PRO A 1 114 ? 7.353 3.047 -16.048 1.00 78.25 114 PRO A CA 1
ATOM 866 C C . PRO A 1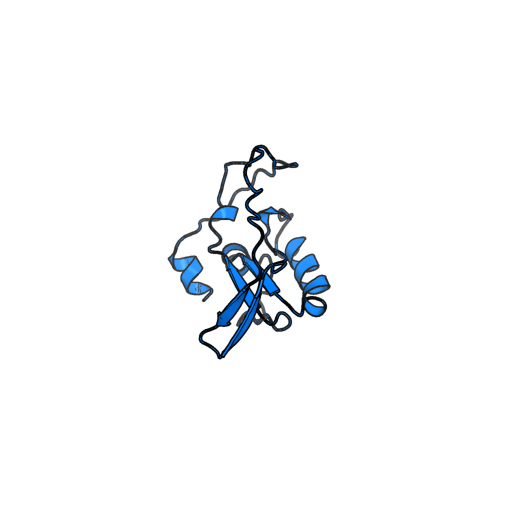 114 ? 7.235 1.803 -16.923 1.00 78.25 114 PRO A C 1
ATOM 868 O O . PRO A 1 114 ? 7.266 1.874 -18.154 1.00 78.25 114 PRO A O 1
ATOM 871 N N . GLN A 1 115 ? 7.106 0.656 -16.268 1.00 86.50 115 GLN A N 1
ATOM 872 C CA . GLN A 1 115 ? 6.871 -0.606 -16.946 1.00 86.50 115 GLN A CA 1
ATOM 873 C C . GLN A 1 115 ? 5.408 -0.673 -17.430 1.00 86.50 115 GLN A C 1
ATOM 875 O O . GLN A 1 115 ? 4.547 0.035 -16.896 1.00 86.50 115 GLN A O 1
ATOM 880 N N . PRO A 1 116 ? 5.099 -1.491 -18.452 1.00 91.56 116 PRO A N 1
ATOM 881 C CA . PRO A 1 116 ? 3.739 -1.604 -18.977 1.00 91.56 116 PRO A CA 1
ATOM 882 C C . PRO A 1 116 ? 2.736 -2.068 -17.914 1.00 91.56 116 PRO A C 1
ATOM 884 O O . PRO A 1 116 ? 2.883 -3.151 -17.380 1.00 91.56 116 PRO A O 1
ATOM 887 N N . TRP A 1 117 ? 1.663 -1.324 -17.656 1.00 93.62 117 TRP A N 1
ATOM 888 C CA . TRP A 1 117 ? 0.649 -1.724 -16.672 1.00 93.62 117 TRP A CA 1
ATOM 889 C C . TRP A 1 117 ? -0.705 -1.998 -17.333 1.00 93.62 117 TRP A C 1
ATOM 891 O O . TRP A 1 117 ? -1.169 -1.201 -18.151 1.00 93.62 117 TRP A O 1
ATOM 901 N N . SER A 1 118 ? -1.334 -3.127 -17.001 1.00 94.19 118 SER A N 1
ATOM 902 C CA . SER A 1 118 ? -2.611 -3.571 -17.570 1.00 94.19 118 SER A CA 1
ATOM 903 C C . SER A 1 118 ? -3.514 -4.178 -16.493 1.00 94.19 118 SER A C 1
ATOM 905 O O . SER A 1 118 ? -3.059 -4.524 -15.403 1.00 94.19 118 SER A O 1
ATOM 907 N N . LEU A 1 119 ? -4.802 -4.339 -16.813 1.00 94.19 119 LEU A N 1
ATOM 908 C CA . LEU A 1 119 ? -5.751 -5.018 -15.925 1.00 94.19 119 LEU A CA 1
ATOM 909 C C . LEU A 1 119 ? -5.333 -6.470 -15.644 1.00 94.19 119 LEU A C 1
ATOM 911 O O . LEU A 1 119 ? -5.470 -6.927 -14.518 1.00 94.19 119 LEU A O 1
ATOM 915 N N . GLU A 1 120 ? -4.761 -7.159 -16.633 1.00 94.31 120 GLU A N 1
ATOM 916 C CA . GLU A 1 120 ? -4.264 -8.534 -16.482 1.00 94.31 120 GLU A CA 1
ATOM 917 C C . GLU A 1 120 ? -3.168 -8.621 -15.408 1.00 94.31 120 GLU A C 1
ATOM 919 O O . GLU A 1 120 ? -3.127 -9.568 -14.625 1.00 94.31 120 GLU A O 1
ATOM 924 N N . PHE A 1 121 ? -2.292 -7.613 -15.330 1.00 92.62 121 PHE A N 1
ATOM 925 C CA . PHE A 1 121 ? -1.254 -7.560 -14.300 1.00 92.62 121 PHE A CA 1
ATOM 926 C C . PHE A 1 121 ? -1.809 -7.245 -12.912 1.00 92.62 121 PHE A C 1
ATOM 928 O O . PHE A 1 121 ? -1.298 -7.786 -11.934 1.00 92.62 121 PHE A O 1
ATOM 935 N N . TYR A 1 122 ? -2.861 -6.426 -12.822 1.00 91.75 122 TYR A N 1
ATOM 936 C CA . TYR A 1 122 ? -3.577 -6.189 -11.567 1.00 91.75 122 TYR A CA 1
ATOM 937 C C . TYR A 1 122 ? -4.273 -7.462 -11.064 1.00 91.75 122 TYR A C 1
ATOM 939 O O . TYR A 1 122 ? -4.130 -7.825 -9.900 1.00 91.75 122 TYR A O 1
ATOM 947 N N . GLU A 1 123 ? -4.976 -8.177 -11.946 1.00 90.75 123 GLU A N 1
ATOM 948 C CA . GLU A 1 123 ? -5.669 -9.428 -11.609 1.00 90.75 123 GLU A CA 1
ATOM 949 C C . GLU A 1 123 ? -4.708 -10.527 -11.138 1.00 90.75 123 GLU A C 1
ATOM 951 O O . GLU A 1 123 ? -5.078 -11.331 -10.289 1.00 90.75 123 GLU A O 1
ATOM 956 N N . ALA A 1 124 ? -3.465 -10.540 -11.629 1.00 88.25 124 ALA A N 1
ATOM 957 C CA . ALA A 1 124 ? -2.437 -11.488 -11.196 1.00 88.25 124 ALA A CA 1
ATOM 958 C C . ALA A 1 124 ? -1.932 -11.267 -9.752 1.00 88.25 124 ALA A C 1
ATOM 960 O O . ALA A 1 124 ? -1.188 -12.105 -9.241 1.00 88.25 124 ALA A O 1
ATOM 961 N N . VAL A 1 125 ? -2.283 -10.141 -9.121 1.00 85.31 125 VAL A N 1
ATOM 962 C CA . VAL A 1 125 ? -1.846 -9.751 -7.768 1.00 85.31 125 VAL A CA 1
ATOM 963 C C . VAL A 1 125 ? -2.939 -9.961 -6.705 1.00 85.31 125 VAL A C 1
ATOM 965 O O . VAL A 1 125 ? -2.628 -9.948 -5.513 1.00 85.31 125 VAL A O 1
ATOM 968 N N . LEU A 1 126 ? -4.197 -10.150 -7.116 1.00 82.38 126 LEU A N 1
ATOM 969 C CA . LEU A 1 126 ? -5.335 -10.423 -6.225 1.00 82.38 126 LEU A CA 1
ATOM 970 C C . LEU A 1 126 ? -5.307 -11.852 -5.664 1.00 82.38 126 LEU A C 1
ATOM 972 O O . LEU A 1 126 ? -5.706 -12.006 -4.487 1.00 82.38 126 LEU A O 1
#

Radius of gyration: 17.57 Å; chains: 1; bounding box: 45×53×33 Å

Sequence (126 aa):
MTPPIKTLARTQTLKHPLGERIETPLLVPSFSSRGFPPREPPDTHVAKLFDTILPALTGSALISAYDIHYQQIVDPSAAPVTVTFPEMVILDSGGYEIGTLDDLSTPFHVPGNPQPWSLEFYEAVL

Foldseek 3Di:
DDPDDDDPDDWDWDADPVGDIDIPPDDEAEQDCVVFPQPDPPDTPSQVVCVVCLQVAQAEYEYELLCVLVNNHADPVDPPGDSDRYPYYHYDPNPVQCDPDDDPPRPDDDPDPRDDHDPVSSVVND

pLDDT: mean 79.88, std 13.07, range [47.94, 95.88]

Secondary structure (DSSP, 8-state):
-PPP--------EEE-TTS-EEESS----EE-TTTS--SBTTB-HHHHHHHHHGGG--SEEEEEHHHHHTTSSS-TTS-S----S-SEEEEE-STTTT-----TT-SS-----PPP--HHHHHTT-